Protein AF-A0AA36IJ72-F1 (afdb_monomer_lite)

Foldseek 3Di:
DDDDDDDDDDDDDDDDDDDDDDDPPPPPPPPPDDDDDDDDPPPDDPPDDPDPPPPPPDDDLDWDDADPQWFWKAQQPVRETFIDGVVGRQATQLGDGDDPRIDGRDDIDSPRHYDPSRCVVRVD

Radius of gyration: 31.52 Å; chains: 1; bounding box: 54×36×115 Å

Organism: NCBI:txid2562239

pLDDT: mean 74.29, std 20.86, range [36.53, 96.69]

Sequence (124 aa):
MASSCLSTTGSAALALAAQVRMIFRVQGLWTAAKLDSDYATSATSDSGEESDEVIPPKPVFAAPEVPSGYQFVQHKKSKTLHLVDLKFPRSTECGRAVNQNYTDKPVVRWDSAVCHLCKRKHKV

Secondary structure (DSSP, 8-state):
-------------------------------------------------------PPP---PPPPPPTTEEEEEETTT--EEEEETT-TTBBTTS-B--TTEEES----TT--B-HHHHHHHT-

Structure (mmCIF, N/CA/C/O backbone):
data_AF-A0AA36IJ72-F1
#
_entry.id   AF-A0AA36IJ72-F1
#
loop_
_atom_site.group_PDB
_atom_site.id
_atom_site.type_symbol
_atom_site.label_atom_id
_atom_site.label_alt_id
_atom_site.label_comp_id
_atom_site.label_asym_id
_atom_site.label_entity_id
_atom_site.label_seq_id
_atom_site.pdbx_PDB_ins_code
_atom_site.Cartn_x
_atom_site.Cartn_y
_atom_site.Cartn_z
_atom_site.occupancy
_atom_site.B_iso_or_equiv
_atom_site.auth_seq_id
_atom_site.auth_comp_id
_atom_site.auth_asym_id
_atom_site.auth_atom_id
_atom_site.pdbx_PDB_model_num
ATOM 1 N N . MET A 1 1 ? 8.713 4.124 73.073 1.00 42.09 1 MET A N 1
ATOM 2 C CA . MET A 1 1 ? 8.491 2.662 73.128 1.00 42.09 1 MET A CA 1
ATOM 3 C C . MET A 1 1 ? 8.443 2.195 71.679 1.00 42.09 1 MET A C 1
ATOM 5 O O . MET A 1 1 ? 7.529 2.602 70.982 1.00 42.09 1 MET A O 1
ATOM 9 N N . ALA A 1 2 ? 9.604 1.834 71.116 1.00 45.75 2 ALA A N 1
ATOM 10 C CA . ALA A 1 2 ? 10.007 0.441 70.836 1.00 45.75 2 ALA A CA 1
ATOM 11 C C . ALA A 1 2 ? 8.995 -0.226 69.882 1.00 45.75 2 ALA A C 1
ATOM 13 O O . ALA A 1 2 ? 7.827 -0.325 70.223 1.00 45.75 2 ALA A O 1
ATOM 14 N N . SER A 1 3 ? 9.330 -0.582 68.643 1.00 50.38 3 SER A N 1
ATOM 15 C CA . SER A 1 3 ? 10.226 -1.691 68.282 1.00 50.38 3 SER A CA 1
ATOM 16 C C . SER A 1 3 ? 10.288 -1.766 66.739 1.00 50.38 3 SER A C 1
ATOM 18 O O . SER A 1 3 ? 9.265 -1.544 66.102 1.00 50.38 3 SER A O 1
ATOM 20 N N . SER A 1 4 ? 11.472 -1.791 66.101 1.00 54.47 4 SER A N 1
ATOM 21 C CA . SER A 1 4 ? 12.168 -2.980 65.534 1.00 54.47 4 SER A CA 1
ATOM 22 C C . SER A 1 4 ? 11.296 -3.818 64.571 1.00 54.47 4 SER A C 1
ATOM 24 O O . SER A 1 4 ? 10.141 -4.063 64.869 1.00 54.47 4 SER A O 1
ATOM 26 N N . CYS A 1 5 ? 11.749 -4.346 63.430 1.00 50.44 5 CYS A N 1
ATOM 27 C CA . CYS A 1 5 ? 13.081 -4.813 63.055 1.00 50.44 5 CYS A CA 1
ATOM 28 C C . CYS A 1 5 ? 13.177 -4.973 61.524 1.00 50.44 5 CYS A C 1
ATOM 30 O O . CYS A 1 5 ? 12.217 -5.342 60.852 1.00 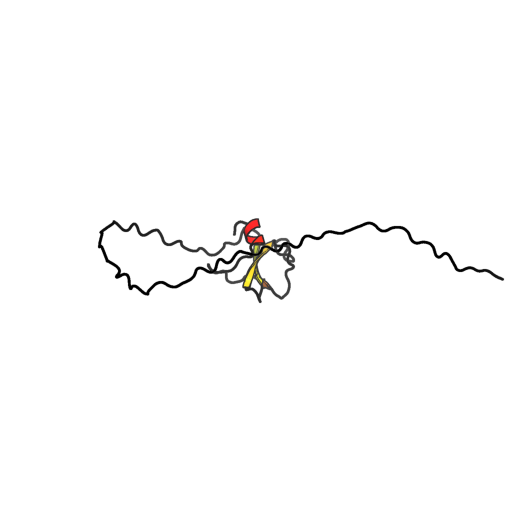50.44 5 CYS A O 1
ATOM 32 N N . LEU A 1 6 ? 14.383 -4.737 61.007 1.00 53.59 6 LEU A N 1
ATOM 33 C CA . LEU A 1 6 ? 14.843 -5.166 59.692 1.00 53.59 6 LEU A CA 1
ATOM 34 C C . LEU A 1 6 ? 15.004 -6.696 59.634 1.00 53.59 6 LEU A C 1
ATOM 36 O O . LEU A 1 6 ? 15.177 -7.348 60.664 1.00 53.59 6 LEU A O 1
ATOM 40 N N . SER A 1 7 ? 15.180 -7.172 58.397 1.00 50.88 7 SER A N 1
ATOM 41 C CA . SER A 1 7 ? 15.875 -8.399 57.960 1.00 50.88 7 SER A CA 1
ATOM 42 C C . SER A 1 7 ? 14.972 -9.578 57.615 1.00 50.88 7 SER A C 1
ATOM 44 O O . SER A 1 7 ? 14.363 -10.183 58.485 1.00 50.88 7 SER A O 1
ATOM 46 N N . THR A 1 8 ? 15.014 -9.997 56.350 1.00 52.41 8 THR A N 1
ATOM 47 C CA . THR A 1 8 ? 15.341 -11.387 55.995 1.00 52.41 8 THR A CA 1
ATOM 48 C C . THR A 1 8 ? 15.904 -11.385 54.578 1.00 52.41 8 THR A C 1
ATOM 50 O O . THR A 1 8 ? 15.190 -11.215 53.594 1.00 52.41 8 THR A O 1
ATOM 53 N N . THR A 1 9 ? 17.221 -11.528 54.494 1.00 54.53 9 THR A N 1
ATOM 54 C CA . THR A 1 9 ? 17.918 -12.025 53.314 1.00 54.53 9 THR A CA 1
ATOM 55 C C . THR A 1 9 ? 17.709 -13.535 53.231 1.00 54.53 9 THR A C 1
ATOM 57 O O . THR A 1 9 ? 17.900 -14.257 54.205 1.00 54.53 9 THR A O 1
ATOM 60 N N . GLY A 1 10 ? 17.349 -14.023 52.052 1.00 42.09 10 GLY A N 1
ATOM 61 C CA . GLY A 1 10 ? 17.354 -15.442 51.727 1.00 42.09 10 GLY A CA 1
ATOM 62 C C . GLY A 1 10 ? 16.816 -15.631 50.316 1.00 42.09 10 GLY A C 1
ATOM 63 O O . GLY A 1 10 ? 15.956 -14.884 49.874 1.00 42.09 10 GLY A O 1
ATOM 64 N N . SER A 1 11 ? 17.266 -16.580 49.524 1.00 45.94 11 SER A N 1
ATOM 65 C CA . SER A 1 11 ? 18.446 -17.427 49.562 1.00 45.94 11 SER A CA 1
ATOM 66 C C . SER A 1 11 ? 18.569 -17.930 48.127 1.00 45.94 11 SER A C 1
ATOM 68 O O . SER A 1 11 ? 17.560 -18.106 47.441 1.00 45.94 11 SER A O 1
ATOM 70 N N . ALA A 1 12 ? 19.798 -18.107 47.662 1.00 44.59 12 ALA A N 1
ATOM 71 C CA . ALA A 1 12 ? 20.100 -18.643 46.348 1.00 44.59 12 ALA A CA 1
ATOM 72 C C . ALA A 1 12 ? 19.363 -19.967 46.092 1.00 44.59 12 ALA A C 1
ATOM 74 O O . ALA A 1 12 ? 19.404 -20.873 46.921 1.00 44.59 12 ALA A O 1
ATOM 75 N N . ALA A 1 13 ? 18.755 -20.103 44.916 1.00 43.81 13 ALA A N 1
ATOM 76 C CA . ALA A 1 13 ? 18.317 -21.393 44.412 1.00 43.81 13 ALA A CA 1
ATOM 77 C C . ALA A 1 13 ? 18.237 -21.376 42.883 1.00 43.81 13 ALA A C 1
ATOM 79 O O . ALA A 1 13 ? 17.308 -20.844 42.288 1.00 43.81 13 ALA A O 1
ATOM 80 N N . LEU A 1 14 ? 19.231 -22.047 42.307 1.00 48.56 14 LEU A N 1
ATOM 81 C CA . LEU A 1 14 ? 19.081 -22.962 41.181 1.00 48.56 14 LEU A CA 1
ATOM 82 C C . LEU A 1 14 ? 18.795 -22.358 39.801 1.00 48.56 14 LEU A C 1
ATOM 84 O O . LEU A 1 14 ? 17.672 -22.134 39.365 1.00 48.56 14 LEU A O 1
ATOM 88 N N . ALA A 1 15 ? 19.917 -22.229 39.092 1.00 40.38 15 ALA A N 1
ATOM 89 C CA . ALA A 1 15 ? 20.097 -22.555 37.687 1.00 40.38 15 ALA A CA 1
ATOM 90 C C . ALA A 1 15 ? 18.960 -23.379 37.057 1.00 40.38 15 ALA A C 1
ATOM 92 O O . ALA A 1 15 ? 18.715 -24.518 37.452 1.00 40.38 15 ALA A O 1
ATOM 93 N N . LEU A 1 16 ? 18.395 -22.857 35.968 1.00 46.56 16 LEU A N 1
ATOM 94 C CA . LEU A 1 16 ? 17.890 -23.700 34.896 1.00 46.56 16 LEU A CA 1
ATOM 95 C C . LEU A 1 16 ? 18.391 -23.172 33.552 1.00 46.56 16 LEU A C 1
ATOM 97 O O . LEU A 1 16 ? 18.371 -21.979 33.257 1.00 46.56 16 LEU A O 1
ATOM 101 N N . ALA A 1 17 ? 18.917 -24.120 32.795 1.00 44.34 17 ALA A N 1
ATOM 102 C CA . ALA A 1 17 ? 19.604 -23.981 31.534 1.00 44.34 17 ALA A CA 1
ATOM 103 C C . ALA A 1 17 ? 18.784 -23.275 30.445 1.00 44.34 17 ALA A C 1
ATOM 105 O O . ALA A 1 17 ? 17.598 -23.534 30.272 1.00 44.34 17 ALA A O 1
ATOM 106 N N . ALA A 1 18 ? 19.470 -22.495 29.612 1.00 41.94 18 ALA A N 1
ATOM 107 C CA . ALA A 1 18 ? 19.028 -22.223 28.248 1.00 41.94 18 ALA A CA 1
ATOM 108 C C . ALA A 1 18 ? 20.258 -22.069 27.350 1.00 41.94 18 ALA A C 1
ATOM 110 O O . ALA A 1 18 ? 20.673 -20.981 26.960 1.00 41.94 18 ALA A O 1
ATOM 111 N N . GLN A 1 19 ? 20.880 -23.209 27.068 1.00 49.72 19 GLN A N 1
ATOM 112 C CA . GLN A 1 19 ? 21.923 -23.340 26.069 1.00 49.72 19 GLN A CA 1
ATOM 113 C C . GLN A 1 19 ? 21.243 -23.730 24.756 1.00 49.72 19 GLN A C 1
ATOM 115 O O . GLN A 1 19 ? 20.964 -24.899 24.523 1.00 49.72 19 GLN A O 1
ATOM 120 N N . VAL A 1 20 ? 20.956 -22.749 23.899 1.00 46.16 20 VAL A N 1
ATOM 121 C CA . VAL A 1 20 ? 20.564 -23.012 22.508 1.00 46.16 20 VAL A CA 1
ATOM 122 C C . VAL A 1 20 ? 21.531 -22.273 21.596 1.00 46.16 20 VAL A C 1
ATOM 124 O O . VAL A 1 20 ? 21.329 -21.134 21.186 1.00 46.16 20 VAL A O 1
ATOM 127 N N . ARG A 1 21 ? 22.629 -22.967 21.290 1.00 53.28 21 ARG A N 1
ATOM 128 C CA . ARG A 1 21 ? 23.353 -22.787 20.034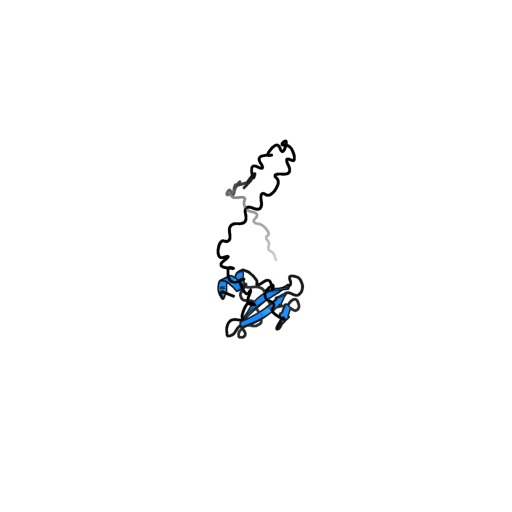 1.00 53.28 21 ARG A CA 1
ATOM 129 C C . ARG A 1 21 ? 22.420 -23.250 18.922 1.00 53.28 21 ARG A C 1
ATOM 131 O O . ARG A 1 21 ? 22.043 -24.411 18.945 1.00 53.28 21 ARG A O 1
ATOM 138 N N . MET A 1 22 ? 22.144 -22.402 17.938 1.00 36.53 22 MET A N 1
ATOM 139 C CA . MET A 1 22 ? 22.097 -22.810 16.531 1.00 36.53 22 MET A CA 1
ATOM 140 C C . MET A 1 22 ? 22.442 -21.603 15.662 1.00 36.53 22 MET A C 1
ATOM 142 O O . MET A 1 22 ? 21.637 -20.726 15.367 1.00 36.53 22 MET A O 1
ATOM 146 N N . ILE A 1 23 ? 23.719 -21.583 15.303 1.00 50.06 23 ILE A N 1
ATOM 147 C CA . ILE A 1 23 ? 24.322 -20.772 14.261 1.00 50.06 23 ILE A CA 1
ATOM 148 C C . ILE A 1 23 ? 23.785 -21.318 12.930 1.00 50.06 23 ILE A C 1
ATOM 150 O O . ILE A 1 23 ? 24.218 -22.378 12.486 1.00 50.06 23 ILE A O 1
ATOM 154 N N . PHE A 1 24 ? 22.845 -20.622 12.288 1.00 40.84 24 PHE A N 1
ATOM 155 C CA . PHE A 1 24 ? 22.442 -20.934 10.912 1.00 40.84 24 PHE A CA 1
ATOM 156 C C . PHE A 1 24 ? 23.417 -20.247 9.948 1.00 40.84 24 PHE A C 1
ATOM 158 O O . PHE A 1 24 ? 23.174 -19.168 9.411 1.00 40.84 24 PHE A O 1
ATOM 165 N N . ARG A 1 25 ? 24.592 -20.864 9.785 1.00 49.81 25 ARG A N 1
ATOM 166 C CA . ARG A 1 25 ? 25.590 -20.496 8.777 1.00 49.81 25 ARG A CA 1
ATOM 167 C C . ARG A 1 25 ? 25.216 -21.217 7.480 1.00 49.81 25 ARG A C 1
ATOM 169 O O . ARG A 1 25 ? 25.774 -22.263 7.172 1.00 49.81 25 ARG A O 1
ATOM 176 N N . VAL A 1 26 ? 24.261 -20.679 6.719 1.00 50.53 26 VAL A N 1
ATOM 177 C CA . VAL A 1 26 ? 24.099 -21.079 5.311 1.00 50.53 26 VAL A CA 1
ATOM 178 C C . VAL A 1 26 ? 25.234 -20.414 4.545 1.00 50.53 26 VAL A C 1
ATOM 180 O O . VAL A 1 26 ? 25.127 -19.290 4.060 1.00 50.53 26 VAL A O 1
ATOM 183 N N . GLN A 1 27 ? 26.378 -21.094 4.521 1.00 49.22 27 GLN A N 1
ATOM 184 C CA . GLN A 1 27 ? 27.418 -20.831 3.542 1.00 49.22 27 GLN A CA 1
ATOM 185 C C . GLN A 1 27 ? 26.868 -21.307 2.203 1.00 49.22 27 GLN A C 1
ATOM 187 O O . GLN A 1 27 ? 26.913 -22.490 1.879 1.00 49.22 27 GLN A O 1
ATOM 192 N N . GLY A 1 28 ? 26.289 -20.367 1.456 1.00 41.12 28 GLY A N 1
ATOM 193 C CA . GLY A 1 28 ? 26.114 -20.527 0.025 1.00 41.12 28 GLY A CA 1
ATOM 194 C C . GLY A 1 28 ? 27.484 -20.815 -0.571 1.00 41.12 28 GLY A C 1
ATOM 195 O O . GLY A 1 28 ? 28.431 -20.050 -0.391 1.00 41.12 28 GLY A O 1
ATOM 196 N N . LEU A 1 29 ? 27.585 -21.972 -1.200 1.00 50.50 29 LEU A N 1
ATOM 197 C CA . LEU A 1 29 ? 28.749 -22.475 -1.895 1.00 50.50 29 LEU A CA 1
ATOM 198 C C . LEU A 1 29 ? 28.824 -21.726 -3.233 1.00 50.50 29 LEU A C 1
ATOM 200 O O . LEU A 1 29 ? 28.182 -22.112 -4.203 1.00 50.50 29 LEU A O 1
ATOM 204 N N . TRP A 1 30 ? 29.538 -20.600 -3.274 1.00 56.06 30 TRP A N 1
ATOM 205 C CA . TRP A 1 30 ? 29.844 -19.923 -4.534 1.00 56.06 30 TRP A CA 1
ATOM 206 C C . TRP A 1 30 ? 31.011 -20.681 -5.160 1.00 56.06 30 TRP A C 1
ATOM 208 O O . TRP A 1 30 ? 32.173 -20.449 -4.830 1.00 56.06 30 TRP A O 1
ATOM 218 N N . THR A 1 31 ? 30.707 -21.654 -6.016 1.00 55.78 31 THR A N 1
ATOM 219 C CA . THR A 1 31 ? 31.712 -22.256 -6.890 1.00 55.78 31 THR A CA 1
ATOM 220 C C . THR A 1 31 ? 32.184 -21.188 -7.869 1.00 55.78 31 THR A C 1
ATOM 222 O O . THR A 1 31 ? 31.427 -20.757 -8.738 1.00 55.78 31 THR A O 1
ATOM 225 N N 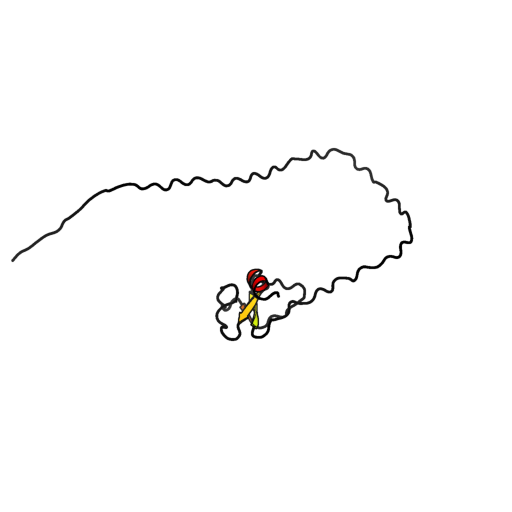. ALA A 1 32 ? 33.430 -20.747 -7.703 1.00 50.78 32 ALA A N 1
ATOM 226 C CA . ALA A 1 32 ? 34.130 -19.908 -8.661 1.00 50.78 32 ALA A CA 1
ATOM 227 C C . ALA A 1 32 ? 34.312 -20.698 -9.964 1.00 50.78 32 ALA A C 1
ATOM 229 O O . ALA A 1 32 ? 35.231 -21.507 -10.094 1.00 50.78 32 ALA A O 1
ATOM 230 N N . ALA A 1 33 ? 33.401 -20.494 -10.917 1.00 57.09 33 ALA A N 1
ATOM 231 C CA . ALA A 1 33 ? 33.611 -20.930 -12.284 1.00 57.09 33 ALA A CA 1
ATOM 232 C C . ALA A 1 33 ? 34.774 -20.112 -12.856 1.00 57.09 33 ALA A C 1
ATOM 234 O O . ALA A 1 33 ? 34.721 -18.886 -12.958 1.00 57.09 33 ALA A O 1
ATOM 235 N N . LYS A 1 34 ? 35.854 -20.824 -13.152 1.00 46.81 34 LYS A N 1
ATOM 236 C CA . LYS A 1 34 ? 37.049 -20.337 -13.824 1.00 46.81 34 LYS A CA 1
ATOM 237 C C . LYS A 1 34 ? 36.644 -19.916 -15.242 1.00 46.81 34 LYS A C 1
ATOM 239 O O . LYS A 1 34 ? 36.371 -20.771 -16.074 1.00 46.81 34 LYS A O 1
ATOM 244 N N . LEU A 1 35 ? 36.532 -18.611 -15.476 1.00 54.47 35 LEU A N 1
ATOM 245 C CA . LEU A 1 35 ? 36.331 -18.023 -16.801 1.00 54.47 35 LEU A CA 1
ATOM 246 C C . LEU A 1 35 ? 37.704 -17.859 -17.459 1.00 54.47 35 LEU A C 1
ATOM 248 O O . LEU A 1 35 ? 38.391 -16.868 -17.233 1.00 54.47 35 LEU A O 1
ATOM 252 N N . ASP A 1 36 ? 38.098 -18.867 -18.227 1.00 51.72 36 ASP A N 1
ATOM 253 C CA . ASP A 1 36 ? 39.080 -18.753 -19.304 1.00 51.72 36 ASP A CA 1
ATOM 254 C C . ASP A 1 36 ? 38.485 -19.510 -20.493 1.00 51.72 36 ASP A C 1
ATOM 256 O O . ASP A 1 36 ? 38.343 -20.730 -20.442 1.00 51.72 36 ASP A O 1
ATOM 260 N N . SER A 1 37 ? 37.975 -18.764 -21.471 1.00 50.50 37 SER A N 1
ATOM 261 C CA . SER A 1 37 ? 37.534 -19.282 -22.768 1.00 50.50 37 SER A CA 1
ATOM 262 C C . SER A 1 37 ? 37.176 -18.093 -23.653 1.00 50.50 37 SER A C 1
ATOM 264 O O . SER A 1 37 ? 36.071 -17.558 -23.578 1.00 50.50 37 SER A O 1
ATOM 266 N N . ASP A 1 38 ? 38.163 -17.663 -24.430 1.00 50.75 38 ASP A N 1
ATOM 267 C CA . ASP A 1 38 ? 38.063 -17.174 -25.803 1.00 50.75 38 ASP A CA 1
ATOM 268 C C . ASP A 1 38 ? 36.724 -16.552 -26.228 1.00 50.75 38 ASP A C 1
ATOM 270 O O . ASP A 1 38 ? 35.724 -17.223 -26.489 1.00 50.75 38 ASP A O 1
ATOM 274 N N . TYR A 1 39 ? 36.756 -15.229 -26.378 1.00 55.28 39 TYR A N 1
ATOM 275 C CA . TYR A 1 39 ? 35.788 -14.440 -27.129 1.00 55.28 39 TYR A CA 1
ATOM 276 C C . TYR A 1 39 ? 35.773 -14.909 -28.595 1.00 55.28 39 TYR A C 1
ATOM 278 O O . TYR A 1 39 ? 36.489 -14.390 -29.451 1.00 55.28 39 TYR A O 1
ATOM 286 N N . ALA A 1 40 ? 34.961 -15.922 -28.884 1.00 54.59 40 ALA A N 1
ATOM 287 C CA . ALA A 1 40 ? 34.518 -16.244 -30.228 1.00 54.59 40 ALA A CA 1
ATOM 288 C C . ALA A 1 40 ? 33.186 -15.522 -30.465 1.00 54.59 40 ALA A C 1
ATOM 290 O O . ALA A 1 40 ? 32.156 -15.874 -29.889 1.00 54.59 40 ALA A O 1
ATOM 291 N N . THR A 1 41 ? 33.215 -14.487 -31.307 1.00 62.09 41 THR A N 1
ATOM 292 C CA . THR A 1 41 ? 32.026 -13.900 -31.931 1.00 62.09 41 THR A CA 1
ATOM 293 C C . THR A 1 41 ? 31.323 -14.992 -32.737 1.00 62.09 41 THR A C 1
ATOM 295 O O . THR A 1 41 ? 31.632 -15.208 -33.908 1.00 62.09 41 THR A O 1
ATOM 298 N N . SER A 1 42 ? 30.394 -15.711 -32.111 1.00 56.81 42 SER A N 1
ATOM 299 C CA . SER A 1 42 ? 29.461 -16.589 -32.811 1.00 56.81 42 SER A CA 1
ATOM 300 C C . SER A 1 42 ? 28.552 -15.705 -33.656 1.00 56.81 42 SER A C 1
ATOM 302 O O . SER A 1 42 ? 27.616 -15.086 -33.151 1.00 56.81 42 SER A O 1
ATOM 304 N N . ALA A 1 43 ? 28.891 -15.590 -34.938 1.00 54.66 43 ALA A N 1
ATOM 305 C CA . ALA A 1 43 ? 28.075 -14.942 -35.946 1.00 54.66 43 ALA A CA 1
ATOM 306 C C . ALA A 1 43 ? 26.648 -15.508 -35.882 1.00 54.66 43 ALA A C 1
ATOM 308 O O . ALA A 1 43 ? 26.426 -16.705 -36.067 1.00 54.66 43 ALA A O 1
ATOM 309 N N . THR A 1 44 ? 25.691 -14.633 -35.583 1.00 61.12 44 THR A N 1
ATOM 310 C CA . THR A 1 44 ? 24.262 -14.925 -35.664 1.00 61.12 44 THR A CA 1
ATOM 311 C C . THR A 1 44 ? 23.925 -15.295 -37.108 1.00 61.12 44 THR A C 1
ATOM 313 O O . THR A 1 44 ? 24.019 -14.464 -38.007 1.00 61.12 44 THR A O 1
ATOM 316 N N . SER A 1 45 ? 23.601 -16.566 -37.347 1.00 50.16 45 SER A N 1
ATOM 317 C CA . SER A 1 45 ? 23.018 -17.009 -38.613 1.00 50.16 45 SER A CA 1
ATOM 318 C C . SER A 1 45 ? 21.527 -16.700 -38.563 1.00 50.16 45 SER A C 1
ATOM 320 O O . SER A 1 45 ? 20.779 -17.367 -37.854 1.00 50.16 45 SER A O 1
ATOM 322 N N . ASP A 1 46 ? 21.126 -15.647 -39.272 1.00 56.31 46 ASP A N 1
ATOM 323 C CA . ASP A 1 46 ? 19.732 -15.328 -39.575 1.00 56.31 46 ASP A CA 1
ATOM 324 C C . ASP A 1 46 ? 19.216 -16.369 -40.580 1.00 56.31 46 ASP A C 1
ATOM 326 O O . ASP A 1 46 ? 19.458 -16.280 -41.783 1.00 56.31 46 ASP A O 1
ATOM 330 N N . SER A 1 47 ? 18.611 -17.439 -40.063 1.00 58.84 47 SER A N 1
ATOM 331 C CA . SER A 1 47 ? 17.886 -18.415 -40.872 1.00 58.84 47 SER A CA 1
ATOM 332 C C . SER A 1 47 ? 16.422 -18.001 -40.857 1.00 58.84 47 SER A C 1
ATOM 334 O O . SER A 1 47 ? 15.695 -18.326 -39.923 1.00 58.84 47 SER A O 1
ATOM 336 N N . GLY A 1 48 ? 16.023 -17.229 -41.868 1.00 58.84 48 GLY A N 1
ATOM 337 C CA . GLY A 1 48 ? 14.646 -16.799 -42.077 1.00 58.84 48 GLY A CA 1
ATOM 338 C C . GLY A 1 48 ? 13.730 -17.990 -42.340 1.00 58.84 48 GLY A C 1
ATOM 339 O O . GLY A 1 48 ? 13.615 -18.458 -43.472 1.00 58.84 48 GLY A O 1
ATOM 340 N N . GLU A 1 49 ? 13.074 -18.467 -41.289 1.00 58.62 49 GLU A N 1
ATOM 341 C CA . GLU A 1 49 ? 11.859 -19.262 -41.387 1.00 58.62 49 GLU A CA 1
ATOM 342 C C . GLU A 1 49 ? 10.662 -18.351 -41.092 1.00 58.62 49 GLU A C 1
ATOM 344 O O . GLU A 1 49 ? 10.498 -17.827 -39.992 1.00 58.62 49 GLU A O 1
ATOM 349 N N . GLU A 1 50 ? 9.855 -18.119 -42.128 1.00 58.19 50 GLU A N 1
ATOM 350 C CA . GLU A 1 50 ? 8.498 -17.577 -42.054 1.00 58.19 50 GLU A CA 1
ATOM 351 C C . GLU A 1 50 ? 7.646 -18.565 -41.248 1.00 58.19 50 GLU A C 1
ATOM 353 O O . GLU A 1 50 ? 6.986 -19.452 -41.781 1.00 58.19 50 GLU A O 1
ATOM 358 N N . SER A 1 51 ? 7.739 -18.474 -39.929 1.00 60.16 51 SER A N 1
ATOM 359 C CA . SER A 1 51 ? 6.759 -19.051 -39.026 1.00 60.16 51 SER A CA 1
ATOM 360 C C . SER A 1 51 ? 5.739 -17.951 -38.787 1.00 60.16 51 SER A C 1
ATOM 362 O O . SER A 1 51 ? 6.143 -16.846 -38.429 1.00 60.16 51 SER A O 1
ATOM 364 N N . ASP A 1 52 ? 4.452 -18.209 -39.029 1.00 62.50 52 ASP A N 1
ATOM 365 C CA . ASP A 1 52 ? 3.359 -17.321 -38.630 1.00 62.50 52 ASP A CA 1
ATOM 366 C C . ASP A 1 52 ? 3.565 -16.911 -37.163 1.00 62.50 52 ASP A C 1
ATOM 368 O O . ASP A 1 52 ? 3.228 -17.647 -36.229 1.00 62.50 52 ASP A O 1
ATOM 372 N N . GLU A 1 53 ? 4.184 -15.746 -36.954 1.00 64.75 53 GLU A N 1
ATOM 373 C CA . GLU A 1 53 ? 4.481 -15.208 -35.639 1.00 64.75 53 GLU A CA 1
ATOM 374 C C . GLU A 1 53 ? 3.142 -14.834 -35.013 1.00 64.75 53 GLU A C 1
ATOM 376 O O . GLU A 1 53 ? 2.626 -13.725 -35.169 1.00 64.75 53 GLU A O 1
ATOM 381 N N . VAL A 1 54 ? 2.541 -15.783 -34.295 1.00 71.94 54 VAL A N 1
ATOM 382 C CA . VAL A 1 54 ? 1.449 -15.503 -33.371 1.00 71.94 54 VAL A CA 1
ATOM 383 C C . VAL A 1 54 ? 2.040 -14.603 -32.294 1.00 71.94 54 VAL A C 1
ATOM 385 O O . VAL A 1 54 ? 2.581 -15.076 -31.296 1.00 71.94 54 VAL A O 1
ATOM 388 N N . ILE A 1 55 ? 1.979 -13.290 -32.527 1.00 75.69 55 ILE A N 1
ATOM 389 C CA . ILE A 1 55 ? 2.416 -12.273 -31.578 1.00 75.69 55 ILE A CA 1
ATOM 390 C C . ILE A 1 55 ? 1.606 -12.513 -30.300 1.00 75.69 55 ILE A C 1
ATOM 392 O O . ILE A 1 55 ? 0.384 -12.312 -30.310 1.00 75.69 55 ILE A O 1
ATOM 396 N N . PRO A 1 56 ? 2.233 -12.953 -29.195 1.00 77.56 56 PRO A N 1
ATOM 397 C CA . PRO A 1 56 ? 1.498 -13.161 -27.964 1.00 77.56 56 PRO A CA 1
ATOM 398 C C . PRO A 1 56 ? 0.901 -11.817 -27.531 1.00 77.56 56 PRO A C 1
ATOM 400 O O . PRO A 1 56 ? 1.576 -10.782 -27.632 1.00 77.56 56 PRO A O 1
ATOM 403 N N . PRO A 1 57 ? -0.356 -11.786 -27.053 1.00 80.50 57 PRO A N 1
ATOM 404 C CA . PRO A 1 57 ? -0.960 -10.544 -26.603 1.00 80.50 57 PRO A CA 1
ATOM 405 C C . PRO A 1 57 ? -0.083 -9.944 -25.502 1.00 80.50 57 PRO A C 1
ATOM 407 O O . PRO A 1 57 ? 0.193 -10.589 -24.487 1.00 80.50 57 PRO A O 1
ATOM 410 N N . LYS A 1 58 ? 0.383 -8.706 -25.711 1.00 76.69 58 LYS A N 1
ATOM 411 C CA . LYS A 1 58 ? 1.157 -7.982 -24.697 1.00 76.69 58 LYS A CA 1
ATOM 412 C C . LYS A 1 58 ? 0.316 -7.911 -23.418 1.00 76.69 58 LYS A C 1
ATOM 414 O O . LYS A 1 58 ? -0.817 -7.428 -23.491 1.00 76.69 58 LYS A O 1
ATOM 419 N N . PRO A 1 59 ? 0.831 -8.359 -22.258 1.00 71.50 59 PRO A N 1
ATOM 420 C CA . PRO A 1 59 ? 0.079 -8.273 -21.018 1.00 71.50 59 PRO A CA 1
ATOM 421 C C . PRO A 1 59 ? -0.177 -6.798 -20.709 1.00 71.50 59 PRO A C 1
ATOM 423 O O . PRO A 1 59 ? 0.751 -6.014 -20.505 1.00 71.50 59 PRO A O 1
ATOM 426 N N . VAL A 1 60 ? -1.448 -6.406 -20.710 1.00 75.94 60 VAL A N 1
ATOM 427 C CA . VAL A 1 60 ? -1.855 -5.076 -20.266 1.00 75.94 60 VAL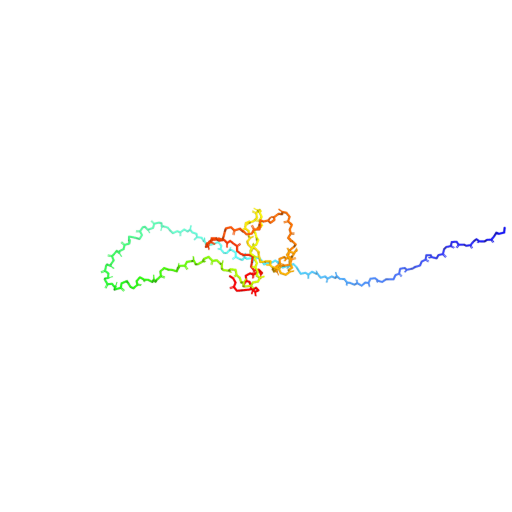 A CA 1
ATOM 428 C C . VAL A 1 60 ? -1.732 -5.070 -18.747 1.00 75.94 60 VAL A C 1
ATOM 430 O O . VAL A 1 60 ? -2.511 -5.717 -18.049 1.00 75.94 60 VAL A O 1
ATOM 433 N N . PHE A 1 61 ? -0.719 -4.380 -18.223 1.00 80.44 61 PHE A N 1
ATOM 434 C CA . PHE A 1 61 ? -0.569 -4.198 -16.782 1.00 80.44 61 PHE A CA 1
ATOM 435 C C . PHE A 1 61 ? -1.656 -3.241 -16.289 1.00 80.44 61 PHE A C 1
ATOM 437 O O . PHE A 1 61 ? -1.551 -2.024 -16.442 1.00 80.44 61 PHE A O 1
ATOM 444 N N . ALA A 1 62 ? -2.726 -3.803 -15.730 1.00 84.69 62 ALA A N 1
ATOM 445 C CA . ALA A 1 62 ? -3.779 -3.029 -15.095 1.00 84.69 62 ALA A CA 1
ATOM 446 C C . ALA A 1 62 ? -3.277 -2.416 -13.779 1.00 84.69 62 ALA A C 1
ATOM 448 O O . ALA A 1 62 ? -2.467 -3.008 -13.061 1.00 84.69 62 ALA A O 1
ATOM 449 N N . ALA A 1 63 ? -3.765 -1.217 -13.462 1.00 88.38 63 ALA A N 1
ATOM 450 C CA . ALA A 1 63 ? -3.554 -0.634 -12.146 1.00 88.38 63 ALA A CA 1
ATOM 451 C C . ALA A 1 63 ? -4.269 -1.475 -11.075 1.00 88.38 63 ALA A C 1
ATOM 453 O O . ALA A 1 63 ? -5.347 -2.002 -11.350 1.00 88.38 63 ALA A O 1
ATOM 454 N N . PRO A 1 64 ? -3.699 -1.603 -9.863 1.00 89.81 64 PRO A N 1
ATOM 455 C CA . PRO A 1 64 ? -4.360 -2.325 -8.787 1.00 89.81 64 PRO A CA 1
ATOM 456 C C . PRO A 1 64 ? -5.672 -1.629 -8.419 1.00 89.81 64 PRO A C 1
ATOM 458 O O . PRO A 1 64 ? -5.703 -0.423 -8.154 1.00 89.81 64 PRO A O 1
ATOM 461 N N . GLU A 1 65 ? -6.755 -2.399 -8.393 1.00 91.19 65 GLU A N 1
ATOM 462 C CA . GLU A 1 65 ? -8.084 -1.894 -8.067 1.00 91.19 65 GLU A CA 1
ATOM 463 C C . GLU A 1 65 ? -8.329 -1.905 -6.556 1.00 91.19 65 GLU A C 1
ATOM 465 O O . GLU A 1 65 ? -7.850 -2.769 -5.818 1.00 91.19 65 GLU A O 1
ATOM 470 N N . VAL A 1 66 ? -9.080 -0.912 -6.077 1.00 92.25 66 VAL A N 1
ATOM 471 C CA . VAL A 1 66 ? -9.456 -0.816 -4.664 1.00 92.25 66 VAL A CA 1
ATOM 472 C C . VAL A 1 66 ? -10.659 -1.731 -4.404 1.00 92.25 66 VAL A C 1
ATOM 474 O O . VAL A 1 66 ? -11.698 -1.542 -5.037 1.00 92.25 66 VAL A O 1
ATOM 477 N N . PRO A 1 67 ? -10.587 -2.664 -3.439 1.00 92.00 67 PRO A N 1
ATOM 478 C CA . PRO A 1 67 ? -11.740 -3.459 -3.029 1.00 92.00 67 PRO A CA 1
ATOM 479 C C . PRO A 1 67 ? -12.854 -2.596 -2.417 1.00 92.00 67 PRO A C 1
ATOM 481 O O . PRO A 1 67 ? -12.598 -1.575 -1.774 1.00 92.00 67 PRO A O 1
ATOM 484 N N . SER A 1 68 ? -14.107 -3.036 -2.539 1.00 92.69 68 SER A N 1
ATOM 485 C CA . SER A 1 68 ? -15.264 -2.322 -1.984 1.00 92.69 68 SER A CA 1
ATOM 486 C C . SER A 1 68 ? -15.139 -2.099 -0.472 1.00 92.69 68 SER A C 1
ATOM 488 O O . SER A 1 68 ? -14.895 -3.049 0.271 1.00 92.69 68 SER A O 1
ATOM 490 N N . GLY A 1 69 ? -15.365 -0.868 -0.009 1.00 93.62 69 GLY A N 1
ATOM 491 C CA . GLY A 1 69 ? -15.293 -0.527 1.418 1.00 93.62 69 GLY A CA 1
ATOM 492 C C . GLY A 1 69 ? -13.885 -0.208 1.929 1.00 93.62 69 GLY A C 1
ATOM 493 O O . GLY A 1 69 ? -13.731 0.128 3.100 1.00 93.62 69 GLY A O 1
ATOM 494 N N . TYR A 1 70 ? -12.874 -0.262 1.061 1.00 95.31 70 TYR A N 1
ATOM 495 C CA . TYR A 1 70 ? -11.498 0.092 1.387 1.00 95.31 70 TYR A CA 1
ATOM 496 C C . TYR A 1 70 ? -11.066 1.358 0.653 1.00 95.31 70 TYR A C 1
ATOM 498 O O . TYR A 1 70 ? -11.688 1.802 -0.311 1.00 95.31 70 TYR A O 1
ATOM 506 N N . GLN A 1 71 ? -9.963 1.940 1.109 1.00 95.44 71 GLN A N 1
ATOM 507 C CA . GLN A 1 71 ? -9.252 2.990 0.397 1.00 95.44 71 GLN A CA 1
ATOM 508 C C . GLN A 1 71 ? -7.749 2.724 0.400 1.00 95.44 71 GLN A C 1
ATOM 510 O O . GLN A 1 71 ? -7.207 2.162 1.356 1.00 95.44 71 GLN A O 1
ATOM 515 N N . PHE A 1 72 ? -7.064 3.166 -0.655 1.00 96.12 72 PHE A N 1
ATOM 516 C CA . PHE A 1 72 ? -5.609 3.217 -0.635 1.00 96.12 72 PHE A CA 1
ATOM 517 C C . PHE A 1 72 ? -5.115 4.438 0.131 1.00 96.12 72 PHE A C 1
ATOM 519 O O . PHE A 1 72 ? -5.592 5.560 -0.051 1.00 96.12 72 PHE A O 1
ATOM 526 N N . VAL A 1 73 ? -4.080 4.202 0.925 1.00 96.31 73 VAL A N 1
ATOM 527 C CA . VAL A 1 73 ? -3.219 5.232 1.496 1.00 96.31 73 VAL A CA 1
ATOM 528 C C . VAL A 1 73 ? -1.783 4.932 1.089 1.00 96.31 73 VAL A C 1
ATOM 530 O O . VAL A 1 73 ? -1.357 3.775 1.078 1.00 96.31 73 VAL A O 1
ATOM 533 N N . GLN A 1 74 ? -1.019 5.959 0.737 1.00 96.69 74 GLN A N 1
ATOM 534 C CA . GLN A 1 74 ? 0.370 5.795 0.315 1.00 96.69 74 GLN A CA 1
ATOM 535 C C . GLN A 1 74 ? 1.317 6.292 1.393 1.00 96.69 74 GLN A C 1
ATOM 537 O O . GLN A 1 74 ? 1.214 7.432 1.837 1.00 96.69 74 GLN A O 1
ATOM 542 N N . HIS A 1 75 ? 2.293 5.477 1.784 1.00 96.62 75 HI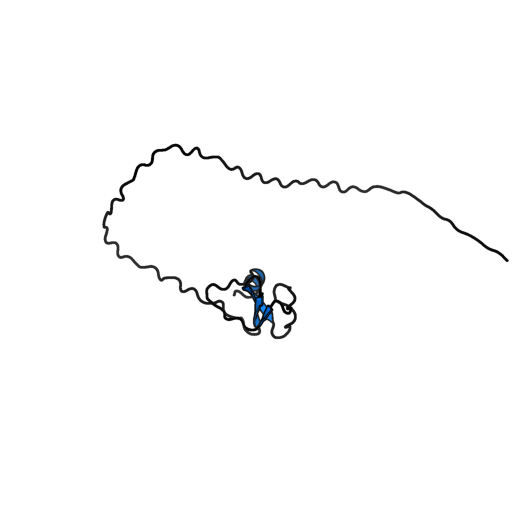S A N 1
ATOM 543 C CA . HIS A 1 75 ? 3.341 5.950 2.681 1.00 96.62 75 HIS A CA 1
ATOM 544 C C . HIS A 1 75 ? 4.255 6.948 1.947 1.00 96.62 75 HIS A C 1
ATOM 546 O O . HIS A 1 75 ? 4.852 6.622 0.921 1.00 96.62 75 HIS A O 1
ATOM 552 N N . LYS A 1 76 ? 4.439 8.156 2.491 1.00 95.69 76 LYS A N 1
ATOM 553 C CA . LYS A 1 76 ? 5.153 9.268 1.834 1.00 95.69 76 LYS A CA 1
ATOM 554 C C . LYS A 1 76 ? 6.589 8.924 1.430 1.00 95.69 76 LYS A C 1
ATOM 556 O O . LYS A 1 76 ? 7.001 9.305 0.335 1.00 95.69 76 LYS A O 1
ATOM 561 N N . LYS A 1 77 ? 7.313 8.195 2.296 1.00 94.56 77 LYS A N 1
ATOM 562 C CA . LYS A 1 77 ? 8.715 7.772 2.087 1.00 94.56 77 LYS A CA 1
ATOM 563 C C . LYS A 1 77 ? 8.858 6.587 1.124 1.00 94.56 77 LYS A C 1
ATOM 565 O O . LYS A 1 77 ? 9.503 6.729 0.099 1.00 94.56 77 LYS A O 1
ATOM 570 N N . SER A 1 78 ? 8.274 5.428 1.444 1.00 94.62 78 SER A N 1
ATOM 571 C CA . SER A 1 78 ? 8.429 4.206 0.641 1.00 94.62 78 SER A CA 1
ATOM 572 C C . SER A 1 78 ? 7.549 4.155 -0.608 1.00 94.62 78 SER A C 1
ATOM 574 O O . SER A 1 78 ? 7.681 3.222 -1.392 1.00 94.62 78 SER A O 1
ATOM 576 N N . LYS A 1 79 ? 6.613 5.102 -0.769 1.00 95.56 79 LYS A N 1
ATOM 577 C CA . LYS A 1 79 ? 5.612 5.136 -1.848 1.00 95.56 79 LYS A CA 1
ATOM 578 C C . LYS A 1 79 ? 4.749 3.873 -1.943 1.00 95.56 79 LYS A C 1
ATOM 580 O O . LYS A 1 79 ? 4.038 3.690 -2.925 1.00 95.56 79 LYS A O 1
ATOM 585 N N . THR A 1 80 ? 4.760 3.040 -0.903 1.00 95.88 80 THR A N 1
ATOM 586 C CA . THR A 1 80 ? 3.991 1.797 -0.840 1.00 95.88 80 THR A CA 1
ATOM 587 C C . THR A 1 80 ? 2.525 2.097 -0.555 1.00 95.88 80 THR A C 1
ATOM 589 O O . THR A 1 80 ? 2.216 2.873 0.354 1.00 95.88 80 THR A O 1
ATOM 592 N N . LEU A 1 81 ? 1.633 1.462 -1.309 1.00 96.31 81 LEU A N 1
ATOM 593 C CA . LEU A 1 81 ? 0.193 1.493 -1.110 1.00 96.31 81 LEU A CA 1
ATOM 594 C C . LEU A 1 81 ? -0.213 0.498 -0.023 1.00 96.31 81 LEU A C 1
ATOM 596 O O . LEU A 1 81 ? 0.168 -0.677 -0.036 1.00 96.31 81 LEU A O 1
ATOM 600 N N . HIS A 1 82 ? -1.020 0.975 0.912 1.00 96.38 82 HIS A N 1
ATOM 601 C CA . HIS A 1 82 ? -1.656 0.185 1.951 1.00 96.38 82 HIS A CA 1
ATOM 602 C C . HIS A 1 82 ? -3.170 0.330 1.840 1.00 96.38 82 HIS A C 1
ATOM 604 O O . HIS A 1 82 ? -3.665 1.386 1.455 1.00 96.38 82 HIS A O 1
ATOM 610 N N . LEU A 1 83 ? -3.893 -0.730 2.191 1.00 96.12 83 LEU A N 1
ATOM 611 C CA . LEU A 1 83 ? -5.347 -0.702 2.288 1.00 96.12 83 LEU A CA 1
ATOM 612 C C . LEU A 1 83 ? -5.753 -0.286 3.696 1.00 96.12 83 LEU A C 1
ATOM 614 O O . LEU A 1 83 ? -5.156 -0.741 4.677 1.00 96.12 83 LEU A O 1
ATOM 618 N N . VAL A 1 84 ? -6.765 0.565 3.773 1.00 96.44 84 VAL A N 1
ATOM 619 C CA . VAL A 1 84 ? -7.415 1.002 5.007 1.00 96.44 84 VAL A CA 1
ATOM 620 C C . VAL A 1 84 ? -8.909 0.762 4.849 1.00 96.44 84 VAL A C 1
ATOM 622 O O . VAL A 1 84 ? -9.480 1.138 3.825 1.00 96.44 84 VAL A O 1
ATOM 625 N N . ASP A 1 85 ? -9.525 0.124 5.840 1.00 95.19 85 ASP A N 1
ATOM 626 C CA . ASP A 1 85 ? -10.979 -0.028 5.904 1.00 95.19 85 ASP A CA 1
ATOM 627 C C . ASP A 1 85 ? -11.615 1.343 6.178 1.00 95.19 85 ASP A C 1
ATOM 629 O O . ASP A 1 85 ? -11.208 2.056 7.102 1.00 95.19 85 ASP A O 1
ATOM 633 N N . LEU A 1 86 ? -12.627 1.719 5.392 1.00 94.25 86 LEU A N 1
ATOM 634 C CA . LEU A 1 86 ? -13.378 2.960 5.594 1.00 94.25 86 LEU A CA 1
ATOM 635 C C . LEU A 1 86 ? -14.074 3.002 6.964 1.00 94.25 86 LEU A C 1
ATOM 637 O O . LEU A 1 86 ? -14.293 4.088 7.500 1.00 94.25 86 LEU A O 1
ATOM 641 N N . LYS A 1 87 ? -14.386 1.842 7.558 1.00 94.19 87 LYS A N 1
ATOM 642 C CA . LYS A 1 87 ? -14.958 1.738 8.910 1.00 94.19 87 LYS A CA 1
ATOM 643 C C . LYS A 1 87 ? -13.938 2.053 10.005 1.00 94.19 87 LYS A C 1
ATOM 645 O O . LYS A 1 87 ? -14.309 2.575 11.054 1.00 94.19 87 LYS A O 1
ATOM 650 N N . PHE A 1 88 ? -12.660 1.753 9.769 1.00 92.19 88 PHE A N 1
ATOM 651 C CA . PHE A 1 88 ? -11.591 1.851 10.765 1.00 92.19 88 PHE A CA 1
ATOM 652 C C . PHE A 1 88 ? -10.359 2.580 10.200 1.00 92.19 88 PHE A C 1
ATOM 654 O O . PHE A 1 88 ? -9.302 1.975 10.006 1.00 92.19 88 PHE A O 1
ATOM 661 N N . PRO A 1 89 ? -10.428 3.912 10.006 1.00 91.38 89 PRO A N 1
ATOM 662 C CA . PRO A 1 89 ? -9.396 4.664 9.288 1.00 91.38 89 PRO A CA 1
ATOM 663 C C . PRO A 1 89 ? -8.055 4.792 10.032 1.00 91.38 89 PRO A C 1
ATOM 665 O O . PRO A 1 89 ? -7.087 5.310 9.483 1.00 91.38 89 PRO A O 1
ATOM 668 N N . ARG A 1 90 ? -7.972 4.348 11.293 1.00 92.19 90 ARG A N 1
ATOM 669 C CA . ARG A 1 90 ? -6.766 4.498 12.131 1.00 92.19 90 ARG A CA 1
ATOM 670 C C . ARG A 1 90 ? -5.705 3.431 11.858 1.00 92.19 90 ARG A C 1
ATOM 672 O O . ARG A 1 90 ? -4.542 3.621 12.217 1.00 92.19 90 ARG A O 1
ATOM 679 N N . SER A 1 91 ? -6.087 2.317 11.239 1.00 94.44 91 SER A N 1
ATOM 680 C CA . SER A 1 91 ? -5.205 1.178 10.993 1.00 94.44 91 SER A CA 1
ATOM 681 C C . SER A 1 91 ? -5.303 0.703 9.555 1.00 94.44 91 SER A C 1
ATOM 683 O O . SER A 1 91 ? -6.385 0.562 8.995 1.00 94.44 91 SER A O 1
ATOM 685 N N . THR A 1 92 ? -4.151 0.397 8.976 1.00 95.06 92 THR A N 1
ATOM 686 C CA . THR A 1 92 ? -4.074 -0.334 7.712 1.00 95.06 92 THR A CA 1
ATOM 687 C C . THR A 1 92 ? -4.353 -1.818 7.935 1.00 95.06 92 THR A C 1
ATOM 689 O O . THR A 1 92 ? -4.060 -2.366 8.998 1.00 95.06 92 THR A O 1
ATOM 692 N N . GLU A 1 93 ? -4.791 -2.510 6.888 1.00 95.00 93 GLU A N 1
ATOM 693 C CA . GLU A 1 93 ? -5.023 -3.957 6.910 1.00 95.00 93 GLU A CA 1
ATOM 694 C C . GLU A 1 93 ? -3.763 -4.770 7.223 1.00 95.00 93 GLU A C 1
ATOM 696 O O . GLU A 1 93 ? -3.828 -5.868 7.767 1.00 95.00 93 GLU A O 1
ATOM 701 N N . CYS A 1 94 ? -2.576 -4.235 6.944 1.00 94.88 94 CYS A N 1
ATOM 702 C CA . CYS A 1 94 ? -1.322 -4.875 7.339 1.00 94.88 94 CYS A CA 1
ATOM 703 C C . CYS A 1 94 ? -0.944 -4.679 8.821 1.00 94.88 94 CYS A C 1
ATOM 705 O O . CYS A 1 94 ? 0.134 -5.111 9.223 1.00 94.88 94 CYS A O 1
ATOM 707 N N . GLY A 1 95 ? -1.789 -4.017 9.620 1.00 94.00 95 GLY A N 1
ATOM 708 C CA . GLY A 1 95 ? -1.579 -3.780 11.052 1.00 94.00 95 GLY A CA 1
ATOM 709 C C . GLY A 1 95 ? -0.719 -2.557 11.383 1.00 94.00 95 GLY A C 1
ATOM 710 O O . GLY A 1 95 ? -0.384 -2.337 12.542 1.00 94.00 95 GLY A O 1
ATOM 711 N N . ARG A 1 96 ? -0.348 -1.736 10.391 1.00 93.88 96 ARG A N 1
ATOM 712 C CA . ARG A 1 96 ? 0.375 -0.474 10.629 1.00 93.88 96 ARG A CA 1
ATOM 713 C C . ARG A 1 96 ? -0.607 0.649 10.951 1.00 93.88 96 ARG A C 1
ATOM 715 O O . ARG A 1 96 ? -1.633 0.767 10.280 1.00 93.88 96 ARG A O 1
ATOM 722 N N . ALA A 1 97 ? -0.258 1.495 11.916 1.00 94.81 97 ALA A N 1
ATOM 723 C CA . ALA A 1 97 ? -1.021 2.696 12.244 1.00 94.81 97 ALA A CA 1
ATOM 724 C C . ALA A 1 97 ? -0.920 3.748 11.127 1.00 94.81 97 ALA A C 1
ATOM 726 O O . ALA A 1 97 ? 0.166 3.986 10.580 1.00 94.81 97 ALA A O 1
ATOM 727 N N . VAL A 1 98 ? -2.051 4.378 10.805 1.00 94.94 98 VAL A N 1
ATOM 728 C CA . VAL A 1 98 ? -2.124 5.486 9.848 1.00 94.94 98 VAL A CA 1
ATOM 729 C C . VAL A 1 98 ? -1.774 6.778 10.585 1.00 94.94 98 VAL A C 1
ATOM 731 O O . VAL A 1 98 ? -2.520 7.252 11.435 1.00 94.94 98 VAL A O 1
ATOM 734 N N . ASN A 1 99 ? -0.607 7.328 10.257 1.00 94.38 99 ASN A N 1
ATOM 735 C CA . ASN A 1 99 ? -0.081 8.577 10.811 1.00 94.38 99 ASN A CA 1
ATOM 736 C C . ASN A 1 99 ? 0.025 9.652 9.713 1.00 94.38 99 ASN A C 1
ATOM 738 O O . ASN A 1 99 ? -0.211 9.385 8.538 1.00 94.38 99 ASN A O 1
ATOM 742 N N . GLN A 1 100 ? 0.526 10.841 10.059 1.00 95.38 100 GLN A N 1
ATOM 743 C CA . GLN A 1 100 ? 0.806 11.940 9.112 1.00 95.38 100 GLN A CA 1
ATOM 744 C C . GLN A 1 100 ? 1.802 11.580 7.988 1.00 95.38 100 GLN A C 1
ATOM 746 O O . GLN A 1 100 ? 1.968 12.332 7.025 1.00 95.38 100 GLN A O 1
ATOM 751 N N . ASN A 1 101 ? 2.474 10.432 8.096 1.00 95.38 101 ASN A N 1
ATOM 752 C CA . ASN A 1 101 ? 3.387 9.898 7.087 1.00 95.38 101 ASN A CA 1
ATOM 753 C C . ASN A 1 101 ? 2.674 9.240 5.903 1.00 95.38 101 ASN A C 1
ATOM 755 O O . ASN A 1 101 ? 3.349 8.808 4.970 1.00 95.38 101 ASN A O 1
ATOM 759 N N . TYR A 1 102 ? 1.348 9.149 5.931 1.00 96.31 102 TYR A N 1
ATOM 760 C CA . TYR A 1 102 ? 0.555 8.639 4.825 1.00 96.31 102 TYR A CA 1
ATOM 761 C C . TYR A 1 102 ? -0.111 9.787 4.066 1.00 96.31 102 TYR A C 1
ATOM 763 O O . TYR A 1 102 ? -0.355 10.864 4.612 1.00 96.31 102 TYR A O 1
ATOM 771 N N . THR A 1 103 ? -0.335 9.557 2.780 1.00 95.50 103 THR A N 1
ATOM 772 C CA . THR A 1 103 ? -1.129 10.406 1.901 1.00 95.50 103 THR A CA 1
ATOM 773 C C . THR A 1 103 ? -2.410 9.659 1.572 1.00 95.50 103 THR A C 1
ATOM 775 O O . THR A 1 103 ? -2.358 8.526 1.081 1.00 95.50 103 THR A O 1
ATOM 778 N N . ASP A 1 104 ? -3.541 10.298 1.840 1.00 92.94 104 ASP A N 1
ATOM 779 C CA . ASP A 1 104 ? -4.858 9.768 1.510 1.00 92.94 104 ASP A CA 1
ATOM 780 C C . ASP A 1 104 ? -5.131 9.914 0.010 1.00 92.94 104 ASP A C 1
ATOM 782 O O . ASP A 1 104 ? -4.706 10.890 -0.607 1.00 92.94 104 ASP A O 1
ATOM 786 N N . LYS A 1 105 ? -5.847 8.943 -0.574 1.00 90.69 105 LYS A N 1
ATOM 787 C CA . LYS A 1 105 ? -6.247 8.930 -1.996 1.00 90.69 105 LYS A CA 1
ATOM 788 C C . LYS A 1 105 ? -5.076 9.219 -2.961 1.00 90.69 105 LYS A C 1
ATOM 790 O O . LYS A 1 105 ? -5.125 10.180 -3.730 1.00 90.69 105 LYS A O 1
ATOM 795 N N . PRO A 1 106 ? -4.010 8.401 -2.933 1.00 93.19 106 PRO A N 1
ATOM 796 C CA . PRO A 1 106 ? -2.898 8.545 -3.861 1.00 93.19 106 PRO A CA 1
ATOM 797 C C . PRO A 1 106 ? -3.338 8.245 -5.298 1.00 93.19 106 PRO A C 1
ATOM 799 O O . PRO A 1 106 ? -4.239 7.440 -5.533 1.00 93.19 106 PRO A O 1
ATOM 802 N N . VAL A 1 107 ? -2.647 8.846 -6.266 1.00 92.06 107 VAL A N 1
ATOM 803 C CA . VAL A 1 107 ? -2.804 8.486 -7.679 1.00 92.06 107 VAL A CA 1
ATOM 804 C C . VAL A 1 107 ? -2.177 7.112 -7.893 1.00 92.06 107 VAL A C 1
ATOM 806 O O . VAL A 1 107 ? -0.960 6.954 -7.784 1.00 92.06 107 VAL A O 1
ATOM 809 N N . VAL A 1 108 ? -3.015 6.118 -8.174 1.00 92.38 108 VAL A N 1
ATOM 810 C CA . VAL A 1 108 ? -2.582 4.743 -8.424 1.00 92.38 108 VAL A CA 1
ATOM 811 C C . VAL A 1 108 ? -2.233 4.584 -9.896 1.00 92.38 108 VAL A C 1
ATOM 813 O O . VAL A 1 108 ? -3.010 4.928 -10.783 1.00 92.38 108 VAL A O 1
ATOM 816 N N . ARG A 1 109 ? -1.042 4.050 -10.142 1.00 92.25 109 ARG A N 1
ATOM 817 C CA . ARG A 1 109 ? -0.530 3.692 -11.465 1.00 92.25 109 ARG A CA 1
ATOM 818 C C . ARG A 1 109 ? -0.302 2.183 -11.532 1.00 92.25 109 ARG A C 1
ATOM 820 O O . ARG A 1 109 ? -0.240 1.516 -10.501 1.00 92.25 109 ARG A O 1
ATOM 827 N N . TRP A 1 110 ? -0.123 1.659 -12.738 1.00 90.19 110 TRP A N 1
ATOM 828 C CA . TRP A 1 110 ? 0.158 0.240 -12.988 1.00 90.19 110 TRP A CA 1
ATOM 829 C C . TRP A 1 110 ? 1.456 -0.270 -12.332 1.00 90.19 110 TRP A C 1
ATOM 831 O O . TRP A 1 110 ? 1.566 -1.453 -12.032 1.00 90.19 110 TRP A O 1
ATOM 841 N N . ASP A 1 111 ? 2.412 0.614 -12.041 1.00 90.25 111 ASP A N 1
ATOM 842 C CA . ASP A 1 111 ? 3.698 0.329 -11.387 1.00 90.25 111 ASP A CA 1
ATOM 843 C C . ASP A 1 111 ? 3.695 0.595 -9.869 1.00 90.25 111 ASP A C 1
ATOM 845 O O . ASP A 1 111 ? 4.731 0.516 -9.204 1.00 90.25 111 ASP A O 1
ATOM 849 N N . SER A 1 112 ? 2.541 0.933 -9.287 1.00 92.19 112 SER A N 1
ATOM 850 C CA . SER A 1 112 ? 2.474 1.301 -7.873 1.00 92.19 112 SER A CA 1
ATOM 851 C C . SER A 1 112 ? 2.720 0.101 -6.959 1.00 92.19 112 SER A C 1
ATOM 853 O O . SER A 1 112 ? 1.999 -0.895 -6.986 1.00 92.19 112 SER A O 1
ATOM 855 N N . ALA A 1 113 ? 3.721 0.215 -6.085 1.00 93.69 113 ALA A N 1
ATOM 856 C CA . ALA A 1 113 ? 4.067 -0.846 -5.148 1.00 93.69 113 ALA A CA 1
ATOM 857 C C . ALA A 1 113 ? 2.981 -1.015 -4.074 1.00 93.69 113 ALA A C 1
ATOM 859 O O . ALA A 1 113 ? 2.811 -0.151 -3.216 1.00 93.69 113 ALA A O 1
ATOM 860 N N . VAL A 1 114 ? 2.284 -2.152 -4.065 1.00 95.25 114 VAL A N 1
ATOM 861 C CA . VAL A 1 114 ? 1.309 -2.507 -3.021 1.00 95.25 114 VAL A CA 1
ATOM 862 C C . VAL A 1 114 ? 1.989 -3.314 -1.916 1.00 95.25 114 VAL A C 1
ATOM 864 O O . VAL A 1 114 ? 2.798 -4.206 -2.172 1.00 95.25 114 VAL A O 1
ATOM 867 N N . CYS A 1 115 ? 1.658 -3.028 -0.657 1.00 96.25 115 CYS A N 1
ATOM 868 C CA . CYS A 1 115 ? 2.145 -3.801 0.480 1.00 96.25 115 CYS A CA 1
ATOM 869 C C . CYS A 1 115 ? 1.758 -5.281 0.333 1.00 96.25 115 CYS A C 1
ATOM 871 O O . CYS A 1 115 ? 0.577 -5.605 0.217 1.00 96.25 115 CYS A O 1
ATOM 873 N N . HIS A 1 116 ? 2.737 -6.187 0.419 1.00 94.94 116 HIS A N 1
ATOM 874 C CA . HIS A 1 116 ? 2.521 -7.624 0.210 1.00 94.94 116 HIS A CA 1
ATOM 875 C C . HIS A 1 116 ? 1.462 -8.244 1.144 1.00 94.94 116 HIS A C 1
ATOM 877 O O . HIS A 1 116 ? 0.757 -9.169 0.747 1.00 94.94 116 HIS A O 1
ATOM 883 N N . LEU A 1 117 ? 1.322 -7.731 2.373 1.00 95.88 117 LEU A N 1
ATOM 884 C CA . LEU A 1 117 ? 0.305 -8.192 3.326 1.00 95.88 117 LEU A CA 1
ATOM 885 C C . LEU A 1 117 ? -1.099 -7.744 2.913 1.00 95.88 117 LEU A C 1
ATOM 887 O O . LEU A 1 117 ? -2.019 -8.557 2.899 1.00 95.88 117 LEU A O 1
ATOM 891 N N . CYS A 1 118 ? -1.251 -6.473 2.529 1.00 94.88 118 CYS A N 1
ATOM 892 C CA . CYS A 1 118 ? -2.512 -5.936 2.010 1.00 94.88 118 CYS A CA 1
ATOM 893 C C . CYS A 1 118 ? -2.921 -6.666 0.723 1.00 94.88 118 CYS A C 1
ATOM 895 O O . CYS A 1 118 ? -4.071 -7.080 0.587 1.00 94.88 118 CYS A O 1
ATOM 897 N N . LYS A 1 119 ? -1.947 -6.905 -0.167 1.00 94.00 119 LYS A N 1
ATOM 898 C CA . LYS A 1 119 ? -2.114 -7.662 -1.410 1.00 94.00 119 LYS A CA 1
ATOM 899 C C . LYS A 1 119 ? -2.676 -9.061 -1.151 1.00 94.00 119 LYS A C 1
ATOM 901 O O . LYS A 1 119 ? -3.664 -9.466 -1.753 1.00 94.00 119 LYS A O 1
ATOM 906 N N . ARG A 1 120 ? -2.074 -9.786 -0.201 1.00 93.06 120 ARG A N 1
ATOM 907 C CA . ARG A 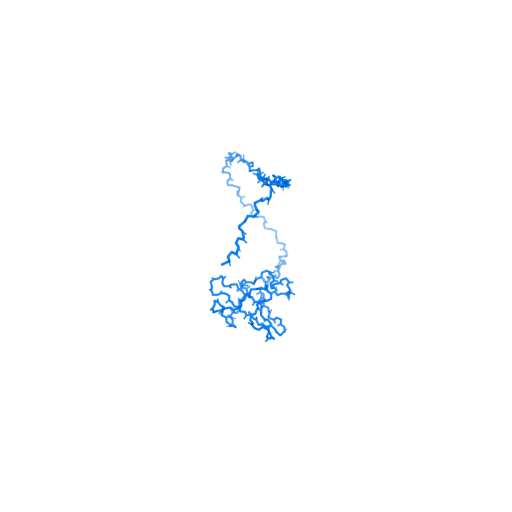1 120 ? -2.476 -11.154 0.156 1.00 93.06 120 ARG A CA 1
ATOM 908 C C . ARG A 1 120 ? -3.883 -11.220 0.750 1.00 93.06 120 ARG A C 1
ATOM 910 O O . ARG A 1 120 ? -4.603 -12.167 0.460 1.00 93.06 120 ARG A O 1
ATOM 917 N N . LYS A 1 121 ? -4.262 -10.241 1.575 1.00 91.62 121 LYS A N 1
ATOM 918 C CA . LYS A 1 121 ? -5.574 -10.211 2.235 1.00 91.62 121 LYS A CA 1
ATOM 919 C C . LYS A 1 121 ? -6.732 -9.966 1.267 1.00 91.62 121 LYS A C 1
ATOM 921 O O . LYS A 1 121 ? -7.775 -10.587 1.425 1.00 91.62 121 LYS A O 1
ATOM 926 N N . HIS A 1 122 ? -6.544 -9.090 0.278 1.00 88.38 122 HIS A N 1
ATOM 927 C CA . HIS A 1 122 ? -7.645 -8.608 -0.566 1.00 88.38 122 HIS A CA 1
ATOM 928 C C . HIS A 1 122 ? -7.513 -8.931 -2.061 1.00 88.38 122 HIS A C 1
ATOM 930 O O . HIS A 1 122 ? -8.346 -8.478 -2.834 1.00 88.38 122 HIS A O 1
ATOM 936 N N . LYS A 1 123 ? -6.508 -9.724 -2.469 1.00 83.94 123 LYS A N 1
ATOM 937 C CA . LYS A 1 123 ? -6.228 -10.072 -3.879 1.00 83.94 123 LYS A CA 1
ATOM 938 C C . LYS A 1 123 ? -6.190 -8.843 -4.802 1.00 83.94 123 LYS A C 1
ATOM 940 O O . LYS A 1 123 ? -6.796 -8.836 -5.868 1.00 83.94 123 LYS A O 1
ATOM 945 N N . VAL A 1 124 ? -5.469 -7.826 -4.341 1.00 79.94 124 VAL A N 1
ATOM 946 C CA . VAL A 1 124 ? -5.184 -6.574 -5.064 1.00 79.94 124 VAL A CA 1
ATOM 947 C C . VAL A 1 124 ? -3.954 -6.720 -5.954 1.00 79.94 124 VAL A C 1
ATOM 949 O O . VAL A 1 124 ? -3.106 -7.590 -5.644 1.00 79.94 124 VAL A O 1
#